Protein AF-A0A7K5EMU0-F1 (afdb_monomer)

Mean predicted aligned error: 17.76 Å

Nearest PDB structures (foldseek):
  6cku-assembly1_A  TM=7.614E-01  e=3.179E-03  Danio rerio
  2jye-assembly1_A  TM=4.769E-01  e=9.065E-03  Homo sapiens
  2jyu-assembly1_A  TM=3.992E-01  e=7.612E-03  Homo sapiens

pLDDT: mean 71.8, std 10.95, range [43.34, 87.88]

Organism: Polioptila caerulea (NCBI:txid66707)

InterPro domains:
  IPR000118 Granulin [PF00396] (2-28)
  IPR000118 Granulin [PF00396] (68-108)
  IPR000118 Granulin [PS00799] (7-20)
  IPR000118 Granulin [PS00799] (88-101)
  IPR000118 Granulin [SM00277] (1-27)
  IPR000118 Granulin [SM00277] (57-108)
  IPR037277 Granulin superfamily [G3DSA:2.10.25.160] (1-30)
  IPR037277 Granulin superfamily [G3DSA:2.10.25.160] (54-114)
  IPR039036 Granulin family [PTHR12274] (2-102)

Radius of gyration: 21.9 Å; Cα contacts (8 Å, |Δi|>4): 194; chains: 1; bounding box: 39×66×23 Å

Foldseek 3Di:
DPAWDADPVNFWTHHPQWDDDVVVQFTDHPPGDTDHTDTDDDDDPPPPDDDVQWDDQDPPDTHGHCWDWDQEPVRDIATHNAPAWDDDNVRPDTHHPQWDQDPVNPDTDRPPPPPD

Solvent-accessible surface area (backbone atoms only — not comparable to full-atom values): 7277 Å² total; per-residue (Å²): 131,92,59,62,46,74,35,96,82,75,49,37,33,24,53,70,81,39,45,76,37,80,92,77,57,22,20,42,30,102,80,80,50,73,40,75,49,42,70,63,76,77,78,80,66,95,84,76,74,91,59,102,50,53,39,72,61,52,100,90,42,68,24,56,61,72,25,31,69,36,81,31,84,87,76,46,80,34,68,29,76,42,81,62,38,46,70,28,78,77,58,81,42,65,15,56,68,72,30,36,60,39,99,79,57,84,48,61,40,66,61,80,69,88,85,119

Structure (mmCIF, N/CA/C/O backbone):
data_AF-A0A7K5EMU0-F1
#
_entry.id   AF-A0A7K5EMU0-F1
#
loop_
_atom_site.group_PDB
_atom_site.id
_atom_site.type_symbol
_atom_site.label_atom_id
_atom_site.label_alt_id
_atom_site.label_comp_id
_atom_site.label_asym_id
_atom_site.label_entity_id
_atom_site.label_seq_id
_atom_site.pdbx_PDB_ins_code
_atom_site.Cartn_x
_atom_site.Cartn_y
_atom_site.Cartn_z
_atom_site.occupancy
_atom_site.B_iso_or_equiv
_atom_site.auth_seq_id
_atom_site.auth_comp_id
_atom_site.auth_asym_id
_atom_site.auth_atom_id
_atom_site.pdbx_PDB_model_num
ATOM 1 N N . ALA A 1 1 ? 0.849 11.188 12.182 1.00 43.34 1 ALA A N 1
ATOM 2 C CA . ALA A 1 1 ? -0.274 12.024 12.659 1.00 43.34 1 ALA A CA 1
ATOM 3 C C . ALA A 1 1 ? -1.502 11.681 11.827 1.00 43.34 1 ALA A C 1
ATOM 5 O O . ALA A 1 1 ? -1.364 11.640 10.607 1.00 43.34 1 ALA A O 1
ATOM 6 N N . PRO A 1 2 ? -2.645 11.332 12.432 1.00 53.53 2 PRO A N 1
ATOM 7 C CA . PRO A 1 2 ? -3.750 10.776 11.674 1.00 53.53 2 PRO A CA 1
ATOM 8 C C . PRO A 1 2 ? -4.541 11.907 10.999 1.00 53.53 2 PRO A C 1
ATOM 10 O O . PRO A 1 2 ? -5.018 12.820 11.661 1.00 53.53 2 PRO A O 1
ATOM 13 N N . GLN A 1 3 ? -4.680 11.786 9.675 1.00 62.09 3 GLN A N 1
ATOM 14 C CA . GLN A 1 3 ? -5.647 12.477 8.803 1.00 62.09 3 GLN A CA 1
ATOM 15 C C . GLN A 1 3 ? -5.264 13.904 8.356 1.00 62.09 3 GLN A C 1
ATOM 17 O O . GLN A 1 3 ? -5.929 14.886 8.674 1.00 62.09 3 GLN A O 1
ATOM 22 N N . ALA A 1 4 ? -4.192 14.016 7.565 1.00 70.94 4 ALA A N 1
ATOM 23 C CA . ALA A 1 4 ? -3.916 15.205 6.753 1.00 70.94 4 ALA A CA 1
ATOM 24 C C . ALA A 1 4 ? -4.297 14.939 5.286 1.00 70.94 4 ALA A C 1
ATOM 26 O O . ALA A 1 4 ? -3.967 13.885 4.741 1.00 70.94 4 ALA A O 1
ATOM 27 N N . VAL A 1 5 ? -4.986 15.885 4.649 1.00 84.44 5 VAL A N 1
ATOM 28 C CA . VAL A 1 5 ? -5.350 15.848 3.228 1.00 84.44 5 VAL A CA 1
ATOM 29 C C . VAL A 1 5 ? -4.250 16.509 2.396 1.00 84.44 5 VAL A C 1
ATOM 31 O O . VAL A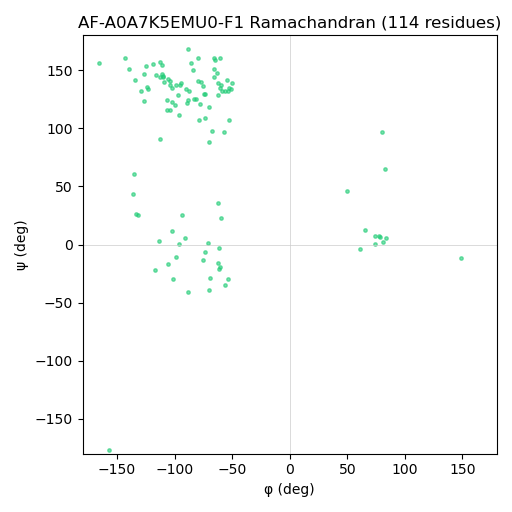 1 5 ? -3.743 17.574 2.752 1.00 84.44 5 VAL A O 1
ATOM 34 N N . CYS A 1 6 ? -3.843 15.864 1.302 1.00 84.75 6 CYS A N 1
ATOM 35 C CA . CYS A 1 6 ? -2.859 16.435 0.381 1.00 84.75 6 CYS A CA 1
ATOM 36 C C . CYS A 1 6 ? -3.499 17.530 -0.474 1.00 84.75 6 CYS A C 1
ATOM 38 O O . CYS A 1 6 ? -4.593 17.340 -1.005 1.00 84.75 6 CYS A O 1
ATOM 40 N N . CYS A 1 7 ? -2.788 18.642 -0.639 1.00 84.56 7 CYS A N 1
ATOM 41 C CA . CYS A 1 7 ? -3.187 19.706 -1.548 1.00 84.56 7 CYS A CA 1
ATOM 42 C C . C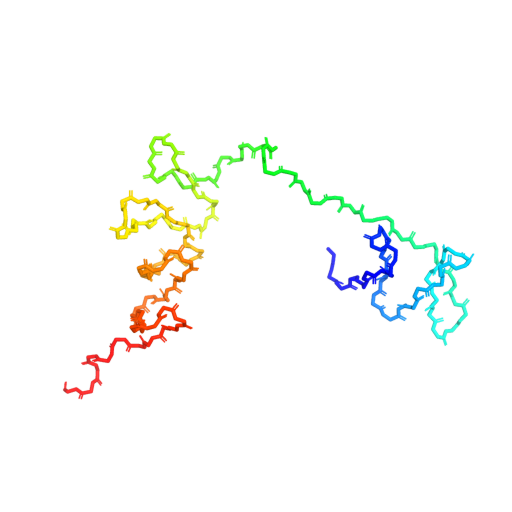YS A 1 7 ? -2.832 19.357 -3.014 1.00 84.56 7 CYS A C 1
ATOM 44 O O . CYS A 1 7 ? -1.975 18.495 -3.247 1.00 84.56 7 CYS A O 1
ATOM 46 N N . PRO A 1 8 ? -3.467 20.005 -4.015 1.00 83.75 8 PRO A N 1
ATOM 47 C CA . PRO A 1 8 ? -3.274 19.706 -5.445 1.00 83.75 8 PRO A CA 1
ATOM 48 C C . PRO A 1 8 ? -1.842 19.909 -5.955 1.00 83.75 8 PRO A C 1
ATOM 50 O O . PRO A 1 8 ? -1.451 19.342 -6.972 1.00 83.75 8 PRO A O 1
ATOM 53 N N . ASP A 1 9 ? -1.043 20.703 -5.244 1.00 76.94 9 ASP A N 1
ATOM 54 C CA . ASP A 1 9 ? 0.371 20.933 -5.535 1.00 76.94 9 ASP A CA 1
ATOM 55 C C . ASP A 1 9 ? 1.269 19.731 -5.181 1.00 76.94 9 ASP A C 1
ATOM 57 O O . ASP A 1 9 ? 2.456 19.741 -5.493 1.00 76.94 9 ASP A O 1
ATOM 61 N N . HIS A 1 10 ? 0.723 18.690 -4.540 1.00 75.00 10 HIS A N 1
ATOM 62 C CA . HIS A 1 10 ? 1.402 17.461 -4.105 1.00 75.00 10 HIS A CA 1
ATOM 63 C C . HIS A 1 10 ? 2.551 17.635 -3.100 1.00 75.00 10 HIS A C 1
ATOM 65 O O . HIS A 1 10 ? 3.070 16.624 -2.608 1.00 75.00 10 HIS A O 1
ATOM 71 N N . VAL A 1 11 ? 2.910 18.866 -2.741 1.00 81.19 11 VAL A N 1
ATOM 72 C CA . VAL A 1 11 ? 4.003 19.210 -1.828 1.00 81.19 11 VAL A CA 1
ATOM 73 C C . VAL A 1 11 ? 3.469 19.558 -0.439 1.00 81.19 11 VAL A C 1
ATOM 75 O O . VAL A 1 11 ? 4.151 19.291 0.549 1.00 81.19 11 VAL A O 1
ATOM 78 N N . HIS A 1 12 ? 2.253 20.088 -0.332 1.00 84.69 12 HIS A N 1
ATOM 79 C CA . HIS A 1 12 ? 1.676 20.577 0.916 1.00 84.69 12 HIS A CA 1
ATOM 80 C C . HIS A 1 12 ? 0.492 19.730 1.398 1.00 84.69 12 HIS A C 1
ATOM 82 O O . HIS A 1 12 ? -0.150 18.992 0.642 1.00 84.69 12 HIS A O 1
ATOM 88 N N . CYS A 1 13 ? 0.226 19.795 2.700 1.00 86.19 13 CYS A N 1
ATOM 89 C CA . CYS A 1 13 ? -0.852 19.077 3.367 1.00 86.19 13 CYS A CA 1
ATOM 90 C C . CYS A 1 13 ? -1.612 19.999 4.325 1.00 86.19 13 CYS A C 1
ATOM 92 O O . CYS A 1 13 ? -1.009 20.805 5.043 1.00 86.19 13 CYS A O 1
ATOM 94 N N . CYS A 1 14 ? -2.931 19.818 4.373 1.00 87.00 14 CYS A N 1
ATOM 95 C CA . CYS A 1 14 ? -3.816 20.458 5.335 1.00 87.00 14 CYS A CA 1
ATOM 96 C C . CYS A 1 14 ? -4.366 19.430 6.333 1.00 87.00 14 CYS A C 1
ATOM 98 O O . CYS A 1 14 ? -4.597 18.278 5.969 1.00 87.00 14 CYS A O 1
ATOM 100 N N . PRO A 1 15 ? -4.574 19.806 7.602 1.00 84.00 15 PRO A N 1
ATOM 101 C CA . PRO A 1 15 ? -5.217 18.925 8.571 1.00 84.00 15 PRO A CA 1
ATOM 102 C C . PRO A 1 15 ? -6.682 18.647 8.196 1.00 84.00 15 PRO A C 1
ATOM 104 O O . PRO A 1 15 ? -7.293 19.395 7.430 1.00 84.00 15 PRO A O 1
ATOM 107 N N . GLN A 1 16 ? -7.258 17.572 8.739 1.00 81.00 16 GLN A N 1
ATOM 108 C CA . GLN A 1 16 ? -8.666 17.225 8.533 1.00 81.00 16 GLN A CA 1
ATOM 109 C C . GLN A 1 16 ? -9.590 18.421 8.818 1.00 81.00 16 GLN A C 1
ATOM 111 O O . GLN A 1 16 ? -9.464 19.099 9.837 1.00 81.00 16 GLN A O 1
ATOM 116 N N . GLY A 1 17 ? -10.547 18.660 7.919 1.00 79.31 17 GLY A N 1
ATOM 117 C CA . GLY A 1 17 ? -11.519 19.747 8.054 1.00 79.31 17 GLY A CA 1
ATOM 118 C C . GLY A 1 17 ? -11.019 21.106 7.560 1.00 79.31 17 GLY A C 1
ATOM 119 O O . GLY A 1 17 ? -11.734 22.095 7.719 1.00 79.31 17 GLY A O 1
ATOM 120 N N . TYR A 1 18 ? -9.829 21.157 6.954 1.00 83.12 18 TYR A N 1
ATOM 121 C CA . TYR A 1 18 ? -9.313 22.335 6.267 1.00 83.12 18 TYR A CA 1
ATOM 122 C C . TYR A 1 18 ? -9.260 22.116 4.749 1.00 83.12 18 TYR A C 1
ATOM 124 O O . TYR A 1 18 ? -8.937 21.029 4.272 1.00 83.12 18 TYR A O 1
ATOM 132 N N . THR A 1 19 ? -9.540 23.177 3.997 1.00 86.44 19 TH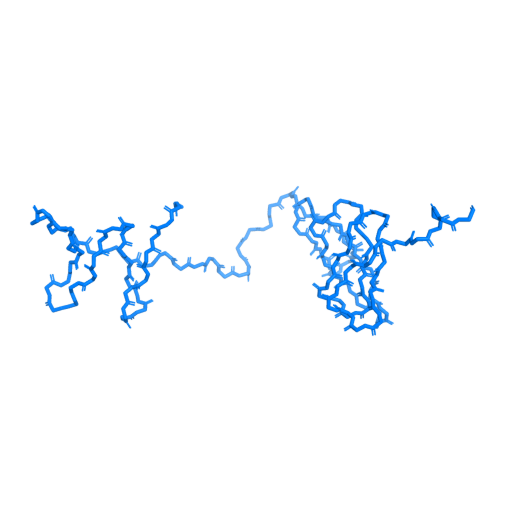R A N 1
ATOM 133 C CA . THR A 1 19 ? -9.494 23.235 2.530 1.00 86.44 19 THR A CA 1
ATOM 134 C C . THR A 1 19 ? -8.238 23.974 2.082 1.00 86.44 19 THR A C 1
ATOM 136 O O . THR A 1 19 ? -7.887 24.995 2.669 1.00 86.44 19 THR A O 1
ATOM 139 N N . CYS A 1 20 ? -7.551 23.473 1.058 1.00 86.94 20 CYS A N 1
ATOM 140 C CA . CYS A 1 20 ? -6.343 24.114 0.539 1.00 86.94 20 CYS A CA 1
ATOM 141 C C . CYS A 1 20 ? -6.685 25.390 -0.249 1.00 86.94 20 CYS A C 1
ATOM 143 O O . CYS A 1 20 ? -7.504 25.347 -1.163 1.00 86.94 20 CYS A O 1
ATOM 145 N N . ASP A 1 21 ? -6.016 26.495 0.076 1.00 86.56 21 ASP A N 1
ATOM 146 C CA . ASP A 1 21 ? -6.034 27.772 -0.641 1.00 86.56 21 ASP A CA 1
ATOM 147 C C . ASP A 1 21 ? -4.642 27.991 -1.256 1.00 86.56 21 ASP A C 1
ATOM 149 O O . ASP A 1 21 ? -3.736 28.488 -0.580 1.00 86.56 21 ASP A O 1
ATOM 153 N N . PRO A 1 22 ? -4.426 27.536 -2.505 1.00 78.00 22 PRO A N 1
ATOM 154 C CA . PRO A 1 22 ? -3.109 27.576 -3.126 1.00 78.00 22 PRO A CA 1
ATOM 155 C C . PRO A 1 22 ? -2.633 28.988 -3.462 1.00 78.00 22 PRO A C 1
ATOM 157 O O . PRO A 1 22 ? -1.432 29.243 -3.430 1.00 78.00 22 PRO A O 1
ATOM 160 N N . GLU A 1 23 ? -3.556 29.911 -3.732 1.00 80.62 23 GLU A N 1
ATOM 161 C CA . GLU A 1 23 ? -3.236 31.303 -4.067 1.00 80.62 23 GLU A CA 1
ATOM 162 C C . GLU A 1 23 ? -2.702 32.085 -2.859 1.00 80.62 23 GLU A C 1
ATOM 164 O O . GLU A 1 23 ? -1.752 32.853 -2.986 1.00 80.62 23 GLU A O 1
ATOM 169 N N . GLY A 1 24 ? -3.259 31.865 -1.666 1.00 75.88 24 GLY A N 1
ATOM 170 C CA . GLY A 1 24 ? -2.822 32.498 -0.419 1.00 75.88 24 GLY A CA 1
ATOM 171 C C . GLY A 1 24 ? -1.981 31.589 0.477 1.00 75.88 24 GLY A C 1
ATOM 172 O O . GLY A 1 24 ? -1.780 31.901 1.653 1.00 75.88 24 GLY A O 1
ATOM 173 N N . GLY A 1 25 ? -1.536 30.449 -0.045 1.00 79.62 25 GLY A N 1
ATOM 174 C CA . GLY A 1 25 ? -0.661 29.486 0.613 1.00 79.62 25 GLY A CA 1
AT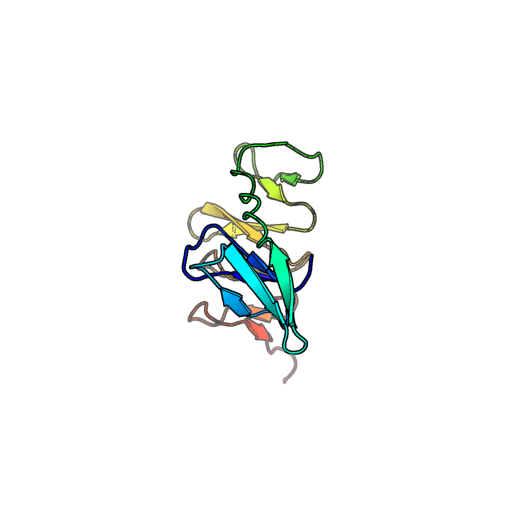OM 175 C C . GLY A 1 25 ? -1.076 29.064 2.021 1.00 79.62 25 GLY A C 1
ATOM 176 O O . GLY A 1 25 ? -0.272 29.072 2.957 1.00 79.62 25 GLY A O 1
ATOM 177 N N . SER A 1 26 ? -2.358 28.754 2.192 1.00 86.50 26 SER A N 1
ATOM 178 C CA . SER A 1 26 ? -2.956 28.503 3.501 1.00 86.50 26 SER A CA 1
ATOM 179 C C . SER A 1 26 ? -3.998 27.384 3.451 1.00 86.50 26 SER A C 1
ATOM 181 O O . SER A 1 26 ? -4.558 27.054 2.416 1.00 86.50 26 SER A O 1
ATOM 183 N N . CYS A 1 27 ? -4.296 26.818 4.609 1.00 87.62 27 CYS A N 1
ATOM 184 C CA . CYS A 1 27 ? -5.412 25.932 4.873 1.00 87.62 27 CYS A CA 1
ATOM 185 C C . CYS A 1 27 ? -6.563 26.750 5.479 1.00 87.62 27 CYS A C 1
ATOM 187 O O . CYS A 1 27 ? -6.361 27.460 6.470 1.00 87.62 27 CYS A O 1
ATOM 189 N N . LEU A 1 28 ? -7.765 26.627 4.918 1.00 87.88 28 LEU A N 1
ATOM 190 C CA . LEU A 1 28 ? -8.983 27.326 5.332 1.00 87.88 28 LEU A CA 1
ATOM 191 C C . LEU A 1 28 ? -9.939 26.379 6.054 1.00 87.88 28 LEU A C 1
ATOM 193 O O . LEU A 1 28 ? -10.351 25.373 5.484 1.00 87.88 28 LEU A O 1
ATOM 197 N N . GLN A 1 29 ? -10.348 26.718 7.274 1.00 86.56 29 GLN A N 1
ATOM 198 C CA . GLN A 1 29 ? -11.448 26.037 7.965 1.00 86.56 29 GLN A CA 1
ATOM 199 C C . GLN A 1 29 ? -12.660 26.968 8.077 1.00 86.56 29 GLN A C 1
ATOM 201 O O . GLN A 1 29 ? -12.484 28.180 8.217 1.00 86.56 29 GLN A O 1
ATOM 206 N N . GLY A 1 30 ? -13.875 26.398 8.030 1.00 69.56 30 GLY A N 1
ATOM 207 C CA . GLY A 1 30 ? -15.192 27.064 7.929 1.00 69.56 30 GLY A CA 1
ATOM 208 C C . GLY A 1 30 ? -15.598 28.056 9.035 1.00 69.56 30 GLY A C 1
ATOM 209 O O . GLY A 1 30 ? -16.780 28.312 9.212 1.00 69.56 30 GLY A O 1
ATOM 210 N N . GLY A 1 31 ? -14.637 28.626 9.762 1.00 68.31 31 GLY A N 1
ATOM 211 C CA . GLY A 1 31 ? -14.796 29.719 10.723 1.00 68.31 31 GLY A CA 1
ATOM 212 C C . GLY A 1 31 ? -13.748 30.830 10.559 1.00 68.31 31 GLY A C 1
ATOM 213 O O . GLY A 1 31 ? -13.391 31.473 11.538 1.00 68.31 31 GLY A O 1
ATOM 214 N N . GLY A 1 32 ? -13.181 31.017 9.358 1.00 68.06 32 GLY A N 1
ATOM 215 C CA . GLY A 1 32 ? -12.220 32.097 9.066 1.00 68.06 32 GLY A CA 1
ATOM 216 C C . GLY A 1 32 ? -10.792 31.856 9.572 1.00 68.06 32 GLY A C 1
ATOM 217 O O . GLY A 1 32 ? -9.937 32.732 9.475 1.00 68.06 32 GLY A O 1
ATOM 218 N N . THR A 1 33 ? -10.502 30.661 10.092 1.00 72.62 33 THR A N 1
ATOM 219 C CA . THR A 1 33 ? -9.154 30.304 10.544 1.00 72.62 33 THR A CA 1
ATOM 220 C C . THR A 1 33 ? -8.288 29.948 9.336 1.00 72.62 33 THR A C 1
ATOM 222 O O . THR A 1 33 ? -8.451 28.882 8.739 1.00 72.62 33 THR A O 1
ATOM 225 N N . ARG A 1 34 ? -7.362 30.849 8.989 1.00 78.44 34 ARG A N 1
ATOM 226 C CA . ARG A 1 34 ? -6.263 30.602 8.046 1.00 78.44 34 ARG A CA 1
ATOM 227 C C . ARG A 1 34 ? -5.063 30.069 8.813 1.00 78.44 34 ARG A C 1
ATOM 229 O O . ARG A 1 34 ? -4.552 30.735 9.711 1.00 78.44 34 ARG A O 1
ATOM 236 N N . ARG A 1 35 ? -4.593 28.878 8.453 1.00 79.62 35 ARG A N 1
ATOM 237 C CA . ARG A 1 35 ? -3.298 28.360 8.914 1.00 79.62 35 ARG A CA 1
ATOM 238 C C . ARG A 1 35 ? -2.364 28.185 7.730 1.00 79.62 35 ARG A C 1
ATOM 240 O O . ARG A 1 35 ? -2.845 27.816 6.667 1.00 79.62 35 ARG A O 1
ATOM 247 N N . PRO A 1 36 ? -1.054 28.407 7.885 1.00 80.56 36 PRO A N 1
ATOM 248 C CA . PRO A 1 36 ? -0.116 28.045 6.837 1.00 80.56 36 PRO A CA 1
ATOM 249 C C . PRO A 1 36 ? -0.205 26.538 6.589 1.00 80.56 36 PRO A C 1
ATOM 251 O O . PRO A 1 36 ? -0.254 25.739 7.530 1.00 80.56 36 PRO A O 1
ATOM 254 N N . TRP A 1 37 ? -0.248 26.154 5.320 1.00 81.25 37 TRP A N 1
ATOM 255 C CA . TRP A 1 37 ? -0.122 24.757 4.931 1.00 81.25 37 TRP A CA 1
ATOM 256 C C . TRP A 1 37 ? 1.247 24.197 5.326 1.00 81.25 37 TRP A C 1
ATOM 258 O O . TRP A 1 37 ? 2.256 24.905 5.366 1.00 81.25 37 TRP A O 1
ATOM 268 N N . VAL A 1 38 ? 1.288 22.912 5.660 1.00 77.19 38 VAL A N 1
ATOM 269 C CA . VAL A 1 38 ? 2.522 22.262 6.111 1.00 77.19 38 VAL A CA 1
ATOM 270 C C . VAL A 1 38 ? 3.131 21.517 4.931 1.00 77.19 38 VAL A C 1
ATOM 272 O O . VAL A 1 38 ? 2.417 20.868 4.167 1.00 77.19 38 VAL A O 1
ATOM 275 N N . ARG A 1 39 ? 4.454 21.606 4.763 1.00 68.81 39 ARG A N 1
ATOM 276 C CA . ARG A 1 39 ? 5.171 20.821 3.747 1.00 68.81 39 ARG A CA 1
ATOM 277 C C . ARG A 1 39 ? 5.089 19.334 4.084 1.00 68.81 39 ARG A C 1
ATOM 279 O O . ARG A 1 39 ? 5.164 18.956 5.254 1.00 68.81 39 ARG A O 1
ATOM 286 N N . LYS A 1 40 ? 4.996 18.484 3.064 1.00 62.22 40 LYS A N 1
ATOM 287 C CA . LYS A 1 40 ? 5.180 17.042 3.224 1.00 62.22 40 LYS A CA 1
ATOM 288 C C . LYS A 1 40 ? 6.536 16.773 3.853 1.00 62.22 40 LYS A C 1
ATOM 290 O O . LYS A 1 40 ? 7.563 17.258 3.383 1.00 62.22 40 LYS A O 1
ATOM 295 N N . ILE A 1 41 ? 6.522 15.929 4.873 1.00 61.16 41 ILE A N 1
ATOM 296 C CA . ILE A 1 41 ? 7.727 15.236 5.302 1.00 61.16 41 ILE A CA 1
ATOM 297 C C . ILE A 1 41 ? 7.919 14.096 4.292 1.00 61.16 41 ILE A C 1
ATOM 299 O O . ILE A 1 41 ? 6.993 13.295 4.123 1.00 61.16 41 ILE A O 1
ATOM 303 N N . PRO A 1 42 ? 9.049 14.036 3.568 1.00 57.06 42 PRO A N 1
ATOM 304 C CA . PRO A 1 42 ? 9.310 12.930 2.662 1.00 57.06 42 PRO A CA 1
ATOM 305 C C . PRO A 1 42 ? 9.311 11.624 3.457 1.00 57.06 42 PRO A C 1
ATOM 307 O O . PRO A 1 42 ? 9.872 11.550 4.551 1.00 57.06 42 PRO A O 1
ATOM 310 N N . ALA A 1 43 ? 8.681 10.587 2.906 1.00 51.41 43 ALA A N 1
ATOM 311 C CA . ALA A 1 43 ? 8.881 9.243 3.424 1.00 51.41 43 ALA A CA 1
ATOM 312 C C . ALA A 1 43 ? 10.378 8.916 3.318 1.00 51.41 43 ALA A C 1
ATOM 314 O O . ALA A 1 43 ? 10.984 9.173 2.274 1.00 51.41 43 ALA A O 1
ATOM 315 N N . LEU A 1 44 ? 10.977 8.400 4.397 1.00 56.88 44 LEU A N 1
ATOM 316 C CA . LEU A 1 44 ? 12.387 8.015 4.385 1.00 56.88 44 LEU A CA 1
ATOM 317 C C . LEU A 1 44 ? 12.645 7.052 3.208 1.00 56.88 44 LEU A C 1
ATOM 319 O O . LEU A 1 44 ? 11.893 6.085 3.044 1.00 56.88 44 LEU A O 1
ATOM 323 N N . PRO A 1 45 ? 13.695 7.273 2.398 1.00 48.28 45 PRO A N 1
ATOM 324 C CA . PRO A 1 45 ? 14.117 6.284 1.420 1.00 48.28 45 PRO A CA 1
ATOM 325 C C . PRO A 1 45 ? 14.548 4.997 2.136 1.00 48.28 45 PRO A C 1
ATOM 327 O O . PRO A 1 45 ? 15.218 5.034 3.172 1.00 48.28 45 PRO A O 1
ATOM 330 N N . ARG A 1 46 ? 14.167 3.846 1.562 1.00 52.16 46 ARG A N 1
ATOM 331 C CA . ARG A 1 46 ? 14.682 2.522 1.940 1.00 52.16 46 ARG A CA 1
ATOM 332 C C . ARG A 1 46 ? 16.214 2.565 1.889 1.00 52.16 46 ARG A C 1
ATOM 334 O O . ARG A 1 46 ? 16.782 2.635 0.806 1.00 52.16 46 ARG A O 1
ATOM 341 N N . GLY A 1 47 ? 16.859 2.567 3.051 1.00 59.00 47 GLY A N 1
ATOM 342 C CA . GLY A 1 47 ? 18.320 2.633 3.177 1.00 59.00 47 GLY A CA 1
ATOM 343 C C . GLY A 1 47 ? 18.822 3.349 4.434 1.00 59.00 47 GLY A C 1
ATOM 344 O O . GLY A 1 47 ? 20.001 3.255 4.754 1.00 59.00 47 GLY A O 1
ATOM 345 N N . GLY A 1 48 ? 17.952 4.039 5.174 1.00 50.09 48 GLY A N 1
ATOM 346 C CA . GLY A 1 48 ? 18.295 4.620 6.471 1.00 50.09 48 GLY A CA 1
ATOM 347 C C . GLY A 1 48 ? 17.885 3.718 7.632 1.00 50.09 48 GLY A C 1
ATOM 348 O O . GLY A 1 48 ? 16.699 3.610 7.910 1.00 50.09 48 GLY A O 1
ATOM 349 N N . GLN A 1 49 ? 18.889 3.170 8.323 1.00 48.28 49 GLN A N 1
ATOM 350 C CA . GLN A 1 49 ? 18.839 2.514 9.639 1.00 48.28 49 GLN A CA 1
ATOM 351 C C . GLN A 1 49 ? 18.349 1.058 9.659 1.00 48.28 49 GLN A C 1
ATOM 353 O O . GLN A 1 49 ? 17.166 0.752 9.770 1.00 48.28 49 GLN A O 1
ATOM 358 N N . VAL A 1 50 ? 19.332 0.151 9.657 1.00 51.94 50 VAL A N 1
ATOM 359 C CA . VAL A 1 50 ? 19.226 -1.174 10.277 1.00 51.94 50 VAL A CA 1
ATOM 360 C C . VAL A 1 50 ? 18.887 -0.954 11.752 1.00 51.94 50 VAL A C 1
ATOM 362 O O . VAL A 1 50 ? 19.755 -0.643 12.563 1.00 51.94 50 VAL A O 1
ATOM 365 N N . THR A 1 51 ? 17.608 -1.042 12.093 1.00 45.34 51 THR A N 1
ATOM 366 C CA . THR A 1 51 ? 17.161 -1.223 13.472 1.00 45.34 51 THR A CA 1
ATOM 367 C C . THR A 1 51 ? 17.144 -2.720 13.746 1.00 45.34 51 THR A C 1
ATOM 369 O O . THR A 1 51 ? 16.623 -3.464 12.920 1.00 45.34 51 THR A O 1
ATOM 372 N N . SER A 1 52 ? 17.718 -3.145 14.874 1.00 50.81 52 SER A N 1
ATOM 373 C CA . SER A 1 52 ? 17.912 -4.530 15.346 1.00 50.81 52 SER A CA 1
ATOM 374 C C . SER A 1 52 ? 16.632 -5.351 15.592 1.00 50.81 52 SER A C 1
ATOM 376 O O . SER A 1 52 ? 16.574 -6.151 16.518 1.00 50.81 52 SER A O 1
ATOM 378 N N . GLY A 1 53 ? 15.609 -5.145 14.778 1.00 54.56 53 GLY A N 1
ATOM 379 C CA . GLY A 1 53 ? 14.351 -5.863 14.766 1.00 54.56 53 GLY A CA 1
ATOM 380 C C . GLY A 1 53 ? 13.999 -6.195 13.324 1.00 54.56 53 GLY A C 1
ATOM 381 O O . GLY A 1 53 ? 13.068 -5.648 12.747 1.00 54.56 53 GLY A O 1
ATOM 382 N N . ASN A 1 54 ? 14.847 -6.961 12.656 1.00 66.12 54 ASN A N 1
ATOM 383 C CA . ASN A 1 54 ? 14.566 -7.477 11.331 1.00 66.12 54 ASN A CA 1
ATOM 384 C C . ASN A 1 54 ? 14.747 -8.992 11.352 1.00 66.12 54 ASN A C 1
ATOM 386 O O . ASN A 1 54 ? 15.799 -9.511 11.722 1.00 66.12 54 ASN A O 1
ATOM 390 N N . VAL A 1 55 ? 13.695 -9.711 10.970 1.00 75.38 55 VAL A N 1
ATOM 391 C CA . VAL A 1 55 ? 13.702 -11.169 10.897 1.00 75.38 55 VAL A CA 1
ATOM 392 C C . VAL A 1 55 ? 14.536 -11.556 9.683 1.00 75.38 55 VAL A C 1
ATOM 394 O O . VAL A 1 55 ? 14.151 -11.305 8.539 1.00 75.38 55 VAL A O 1
ATOM 397 N N . LYS A 1 56 ? 15.723 -12.116 9.926 1.00 79.81 56 LYS A N 1
ATOM 398 C CA . LYS A 1 56 ? 16.612 -12.586 8.861 1.00 79.81 56 LYS A CA 1
ATOM 399 C C . LYS A 1 56 ? 15.989 -13.823 8.208 1.00 79.81 56 LYS A C 1
ATOM 401 O O . LYS A 1 56 ? 15.778 -14.830 8.877 1.00 79.81 56 LYS A O 1
ATOM 406 N N . CYS A 1 57 ? 15.689 -13.725 6.915 1.00 76.19 57 CYS A N 1
ATOM 407 C CA . CYS A 1 57 ? 15.142 -14.827 6.125 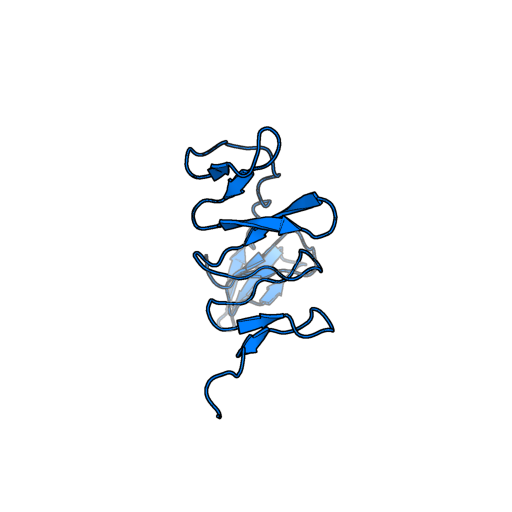1.00 76.19 57 CYS A CA 1
ATOM 408 C C . CYS A 1 57 ? 16.257 -15.679 5.526 1.00 76.19 57 CYS A C 1
ATOM 410 O O . CYS A 1 57 ? 16.157 -16.899 5.512 1.00 76.19 57 CYS A O 1
ATOM 412 N N . ASP A 1 58 ? 17.310 -15.013 5.046 1.00 78.38 58 ASP A N 1
ATOM 413 C CA . ASP A 1 58 ? 18.501 -15.618 4.455 1.00 78.38 58 ASP A CA 1
ATOM 414 C C . ASP A 1 58 ? 19.696 -14.647 4.535 1.00 78.38 58 ASP A C 1
ATOM 416 O O . ASP A 1 58 ? 19.584 -13.553 5.093 1.00 78.38 58 ASP A O 1
ATOM 420 N N . GLU A 1 59 ? 20.851 -15.027 3.980 1.00 76.12 59 GLU A N 1
ATOM 421 C CA . GLU A 1 59 ? 22.068 -14.190 3.930 1.00 76.12 59 GLU A CA 1
ATOM 422 C C . GLU A 1 59 ? 21.840 -12.826 3.252 1.00 76.12 59 GLU A C 1
ATOM 424 O O . GLU A 1 59 ? 22.403 -11.824 3.686 1.00 76.12 59 GLU A O 1
ATOM 429 N N . GLU A 1 60 ? 20.974 -12.779 2.235 1.00 76.06 60 GLU A N 1
ATOM 430 C CA . GLU A 1 60 ? 20.696 -11.574 1.439 1.00 76.06 60 GLU A CA 1
ATOM 431 C C . GLU A 1 60 ? 19.332 -10.931 1.759 1.00 76.06 60 GLU A C 1
ATOM 433 O O . GLU A 1 60 ? 19.098 -9.769 1.432 1.00 76.06 60 GLU A O 1
ATOM 438 N N . THR A 1 61 ? 18.411 -11.652 2.416 1.00 76.50 61 THR A N 1
ATOM 439 C CA . THR A 1 61 ? 17.027 -11.182 2.616 1.00 76.50 61 THR A CA 1
ATOM 440 C C . THR A 1 61 ? 16.625 -11.121 4.086 1.00 76.50 61 THR A C 1
ATOM 442 O O . THR A 1 61 ? 16.812 -12.068 4.846 1.00 76.50 61 THR A O 1
ATOM 445 N N . SER A 1 62 ? 16.003 -10.010 4.480 1.00 83.88 62 SER A N 1
ATOM 446 C CA . SER A 1 62 ? 15.430 -9.810 5.812 1.00 83.88 62 SER A CA 1
ATOM 447 C C . SER A 1 62 ? 14.090 -9.079 5.733 1.00 83.88 62 SER A C 1
ATOM 449 O O . SER A 1 62 ? 13.846 -8.294 4.814 1.00 83.88 62 SER A O 1
ATOM 451 N N . CYS A 1 63 ? 13.225 -9.351 6.704 1.00 81.06 63 CYS A N 1
ATOM 452 C CA . CYS A 1 63 ? 11.910 -8.746 6.861 1.00 81.06 63 CYS A CA 1
ATOM 453 C C . CYS A 1 63 ? 11.867 -7.824 8.085 1.00 81.06 63 CYS A C 1
ATOM 455 O O . CYS A 1 63 ? 12.652 -8.018 9.009 1.00 81.06 63 CYS A O 1
ATOM 457 N N . PRO A 1 64 ? 10.985 -6.811 8.116 1.00 79.44 64 PRO A N 1
ATOM 458 C CA . PRO A 1 64 ? 10.837 -5.944 9.286 1.00 79.44 64 PRO A CA 1
ATOM 459 C C . PRO A 1 64 ? 10.309 -6.718 10.504 1.00 79.44 64 PRO A C 1
ATOM 461 O O . PRO A 1 64 ? 9.689 -7.771 10.349 1.00 79.44 64 PRO A O 1
ATOM 464 N N . ASP A 1 65 ? 10.540 -6.191 11.708 1.00 75.56 65 ASP A N 1
ATOM 465 C CA . ASP A 1 65 ? 10.069 -6.795 12.959 1.00 75.56 65 ASP A CA 1
ATOM 466 C C . ASP A 1 65 ? 8.558 -7.044 12.931 1.00 75.56 65 ASP A C 1
ATOM 468 O O . ASP A 1 65 ? 7.791 -6.249 12.378 1.00 75.56 65 ASP A O 1
ATOM 472 N N . GLY A 1 66 ? 8.131 -8.171 13.500 1.00 70.62 66 GLY A N 1
ATOM 473 C CA . GLY A 1 66 ? 6.737 -8.621 13.444 1.00 70.62 66 GLY A CA 1
ATOM 474 C C . GLY A 1 66 ? 6.303 -9.179 12.084 1.00 70.62 66 GLY A C 1
ATOM 475 O O . GLY A 1 66 ? 5.123 -9.460 11.896 1.00 70.62 66 GLY A O 1
ATOM 476 N N . SER A 1 67 ? 7.226 -9.345 11.128 1.00 77.62 67 SER A N 1
ATOM 477 C CA . SER A 1 67 ? 6.965 -10.054 9.873 1.00 77.62 67 SER A CA 1
ATOM 478 C C . SER A 1 67 ? 7.686 -11.397 9.811 1.00 77.62 67 SER A C 1
ATOM 480 O O . SER A 1 67 ? 8.854 -11.513 10.167 1.00 77.62 67 SER A O 1
ATOM 482 N N . THR A 1 68 ? 7.013 -12.404 9.275 1.00 77.38 68 THR A N 1
ATOM 483 C CA . THR A 1 68 ? 7.534 -13.753 9.083 1.00 77.38 68 THR A CA 1
ATOM 484 C C . THR A 1 68 ? 8.079 -13.917 7.668 1.00 77.38 68 THR A C 1
ATOM 486 O O . THR A 1 68 ? 7.472 -13.480 6.685 1.00 77.38 68 THR A O 1
ATOM 489 N N . CYS A 1 69 ? 9.236 -14.561 7.561 1.00 80.06 69 CYS A N 1
ATOM 490 C CA . CYS A 1 69 ? 9.868 -14.882 6.289 1.00 80.06 69 CYS A CA 1
ATOM 491 C C . CYS A 1 69 ? 9.142 -16.030 5.588 1.00 80.06 69 CYS A C 1
ATOM 493 O O . CYS A 1 69 ? 8.941 -17.095 6.169 1.00 80.06 69 CYS A O 1
ATOM 495 N N . CYS A 1 70 ? 8.806 -15.838 4.316 1.00 78.00 70 CYS A N 1
ATOM 496 C CA . CYS A 1 70 ? 8.133 -16.839 3.500 1.00 78.00 70 CYS A CA 1
ATOM 497 C C . CYS A 1 70 ? 8.897 -17.156 2.225 1.00 78.00 70 CYS A C 1
ATOM 499 O O . CYS A 1 70 ? 9.290 -16.253 1.487 1.00 78.00 70 CYS A O 1
ATOM 501 N N . ARG A 1 71 ? 9.007 -18.449 1.917 1.00 74.56 71 ARG A N 1
ATOM 502 C CA . ARG A 1 71 ? 9.629 -18.925 0.684 1.00 74.56 71 ARG A CA 1
ATOM 503 C C . ARG A 1 71 ? 8.599 -19.021 -0.439 1.00 74.56 71 ARG A C 1
ATOM 505 O O . ARG A 1 71 ? 7.573 -19.684 -0.302 1.00 74.56 71 ARG A O 1
ATOM 512 N N . LEU A 1 72 ? 8.882 -18.353 -1.546 1.00 73.06 72 LEU A N 1
ATOM 513 C CA . LEU A 1 72 ? 8.033 -18.281 -2.728 1.00 73.06 72 LEU A CA 1
ATOM 514 C C . LEU A 1 72 ? 8.297 -19.474 -3.647 1.00 73.06 72 LEU A C 1
ATOM 516 O O . LEU A 1 72 ? 9.387 -20.046 -3.651 1.00 73.06 72 LEU A O 1
ATOM 520 N N . SER A 1 73 ? 7.317 -19.822 -4.484 1.00 64.50 73 SER A N 1
ATOM 521 C CA . SER A 1 73 ? 7.429 -20.932 -5.445 1.00 64.50 73 SER A CA 1
ATOM 522 C C . SER A 1 73 ? 8.569 -20.748 -6.460 1.00 64.50 73 SER A C 1
ATOM 524 O O . SER A 1 73 ? 9.032 -21.724 -7.037 1.00 64.50 73 SER A O 1
ATOM 526 N N . LEU A 1 74 ? 9.047 -19.511 -6.641 1.00 67.38 74 LEU A N 1
ATOM 527 C CA . LEU A 1 74 ? 10.173 -19.156 -7.511 1.00 67.38 74 LEU A CA 1
ATOM 528 C C . LEU A 1 74 ? 11.538 -19.180 -6.788 1.00 67.38 74 LEU A C 1
ATOM 530 O O . LEU A 1 74 ? 12.542 -18.762 -7.353 1.00 67.38 74 LEU A O 1
ATOM 534 N N . GLY A 1 75 ? 11.587 -19.622 -5.527 1.00 68.50 75 GLY A N 1
ATOM 535 C CA . GLY A 1 75 ? 12.813 -19.667 -4.722 1.00 68.50 75 GLY A CA 1
ATOM 536 C C . GLY A 1 75 ? 13.220 -18.333 -4.087 1.00 68.50 75 GLY A C 1
ATOM 537 O O . GLY A 1 75 ? 14.242 -18.278 -3.411 1.00 68.50 75 GLY A O 1
ATOM 538 N N . THR A 1 76 ? 12.425 -17.278 -4.266 1.00 75.94 76 THR A N 1
ATOM 539 C CA . THR A 1 76 ? 12.616 -15.957 -3.649 1.00 75.94 76 THR A CA 1
ATOM 540 C C . THR A 1 76 ? 11.936 -15.855 -2.278 1.00 75.94 76 THR A C 1
ATOM 542 O O . THR A 1 76 ? 11.131 -16.712 -1.907 1.00 75.94 76 THR A O 1
ATOM 545 N N . TRP A 1 77 ? 12.242 -14.802 -1.515 1.00 79.25 77 TRP A N 1
ATOM 546 C CA . TRP A 1 77 ? 11.648 -14.542 -0.198 1.00 79.25 77 TRP A CA 1
ATOM 547 C C . TRP A 1 77 ? 10.627 -13.406 -0.227 1.00 79.25 77 TRP A C 1
ATOM 549 O O . TRP A 1 77 ? 10.818 -12.396 -0.903 1.00 79.25 77 TRP A O 1
ATOM 559 N N . GLY A 1 78 ? 9.555 -13.567 0.546 1.00 77.44 78 GLY A N 1
ATOM 560 C CA . GLY A 1 78 ? 8.550 -12.543 0.821 1.00 77.44 78 GLY A CA 1
ATOM 561 C C . GLY A 1 78 ? 8.375 -12.316 2.323 1.00 77.44 78 GLY A C 1
ATOM 562 O O . GLY A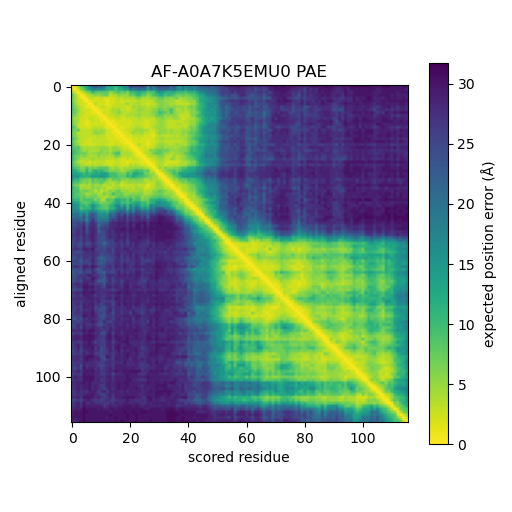 1 78 ? 8.620 -13.216 3.127 1.00 77.44 78 GLY A O 1
ATOM 563 N N . CYS A 1 79 ? 7.934 -11.112 2.691 1.00 79.75 79 CYS A N 1
ATOM 564 C CA . CYS A 1 79 ? 7.672 -10.732 4.078 1.00 79.75 79 CYS A CA 1
ATOM 565 C C . CYS A 1 79 ? 6.180 -10.750 4.372 1.00 79.75 79 CYS A C 1
ATOM 567 O O . CYS A 1 79 ? 5.409 -10.036 3.730 1.00 79.75 79 CYS A O 1
ATOM 569 N N . CYS A 1 80 ? 5.795 -11.539 5.367 1.00 79.19 80 CYS A N 1
ATOM 570 C CA . CYS A 1 80 ? 4.418 -11.685 5.787 1.00 79.19 80 CYS A CA 1
ATOM 571 C C . CYS A 1 80 ? 4.195 -10.971 7.121 1.00 79.19 80 CYS A C 1
ATOM 573 O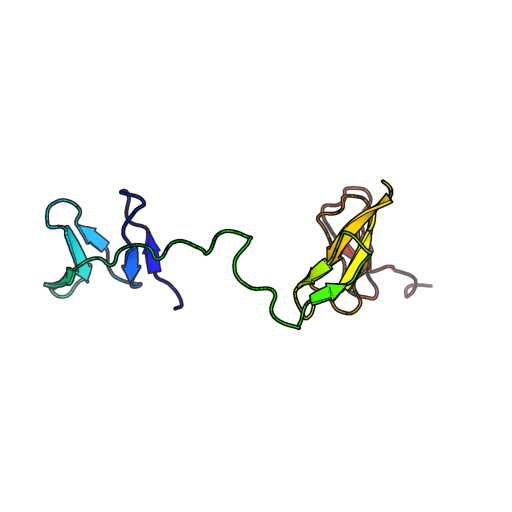 O . CYS A 1 80 ? 4.755 -11.416 8.111 1.00 79.19 80 CYS A O 1
ATOM 575 N N . PRO A 1 81 ? 3.366 -9.920 7.218 1.00 76.50 81 PRO A N 1
ATOM 576 C CA . PRO A 1 81 ? 3.130 -9.227 8.492 1.00 76.50 81 PRO A CA 1
ATOM 577 C C . PRO A 1 81 ? 2.294 -10.050 9.493 1.00 76.50 81 PRO A C 1
ATOM 579 O O . PRO A 1 81 ? 1.943 -9.554 10.557 1.00 76.50 81 PRO A O 1
ATOM 582 N N . LEU A 1 82 ? 1.907 -11.278 9.132 1.00 69.94 82 LEU A N 1
ATOM 583 C CA . LEU A 1 82 ? 1.163 -12.195 9.987 1.00 69.94 82 LEU A CA 1
ATOM 584 C C . LEU A 1 82 ? 2.136 -13.204 10.593 1.00 69.94 82 LEU A C 1
ATOM 586 O O . LEU A 1 82 ? 2.719 -13.997 9.856 1.00 69.94 82 LEU A O 1
ATOM 590 N N . GLU A 1 83 ? 2.223 -13.238 11.924 1.00 61.16 83 GLU A N 1
ATOM 591 C CA . GLU A 1 83 ? 3.155 -14.096 12.675 1.00 61.16 83 GLU A CA 1
ATOM 592 C C . GLU A 1 83 ? 3.056 -15.588 12.296 1.00 61.16 83 GLU A C 1
ATOM 594 O O . GLU A 1 83 ? 4.053 -16.304 12.327 1.00 61.16 83 GLU A O 1
ATOM 599 N N . GLN A 1 84 ? 1.874 -16.053 11.872 1.00 61.31 84 GLN A N 1
ATOM 600 C CA . GLN A 1 84 ? 1.590 -17.457 11.526 1.00 61.31 84 GLN A CA 1
ATOM 601 C C . GLN A 1 84 ? 0.870 -17.601 10.173 1.00 61.31 84 GLN A C 1
ATOM 603 O O . GLN A 1 84 ? 0.099 -18.539 9.955 1.00 61.31 84 GLN A O 1
ATOM 608 N N . GLY A 1 85 ? 1.049 -16.633 9.271 1.00 65.19 85 GLY A N 1
ATOM 609 C CA . GLY A 1 85 ? 0.357 -16.636 7.988 1.00 65.19 85 GLY A CA 1
ATOM 610 C C . GLY A 1 85 ? 0.958 -17.608 6.967 1.00 65.19 85 GLY A C 1
ATOM 611 O O . GLY A 1 85 ? 2.174 -17.706 6.833 1.00 65.19 85 GLY A O 1
ATOM 612 N N . SER A 1 86 ? 0.119 -18.307 6.201 1.00 70.25 86 SER A N 1
ATOM 613 C CA . SER A 1 86 ? 0.559 -19.072 5.030 1.00 70.25 86 SER A CA 1
ATOM 614 C C . SER A 1 86 ? 0.668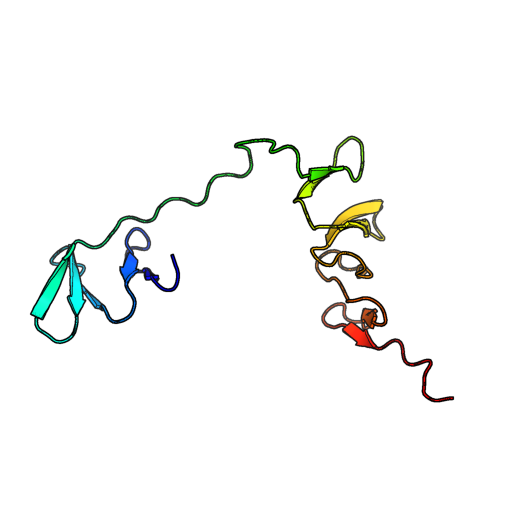 -18.150 3.816 1.00 70.25 86 SER A C 1
ATOM 616 O O . SER A 1 86 ? -0.310 -17.489 3.449 1.00 70.25 86 SER A O 1
ATOM 618 N N . CYS A 1 87 ? 1.833 -18.127 3.177 1.00 72.94 87 CYS A N 1
ATOM 619 C CA . CYS A 1 87 ? 2.072 -17.289 2.010 1.00 72.94 87 CYS A CA 1
ATOM 620 C C . CYS A 1 87 ? 1.505 -17.890 0.726 1.00 72.94 87 CYS A C 1
ATOM 622 O O . CYS A 1 87 ? 1.577 -19.097 0.485 1.00 72.94 87 CYS A O 1
ATOM 624 N N . CYS A 1 88 ? 0.948 -17.017 -0.104 1.00 75.00 88 CYS A N 1
ATOM 625 C CA . CYS A 1 88 ? 0.422 -17.387 -1.401 1.00 75.00 88 CYS A CA 1
ATOM 626 C C . CYS A 1 88 ? 1.531 -17.418 -2.454 1.00 75.00 88 CYS A C 1
ATOM 628 O O . CYS A 1 88 ? 2.517 -16.684 -2.370 1.00 75.00 88 CYS A O 1
ATOM 630 N N . SER A 1 89 ? 1.372 -18.271 -3.466 1.00 69.75 89 SER A N 1
ATOM 631 C CA . SER A 1 89 ? 2.358 -18.453 -4.541 1.00 69.75 89 SER A CA 1
ATOM 632 C C . SER A 1 89 ? 2.605 -17.190 -5.377 1.00 69.75 89 SER A C 1
ATOM 634 O O . SER A 1 89 ? 3.607 -17.121 -6.081 1.00 69.75 89 SER A O 1
ATOM 636 N N . ASP A 1 90 ? 1.722 -16.191 -5.294 1.00 65.19 90 ASP A N 1
ATOM 637 C CA . ASP A 1 90 ? 1.870 -14.875 -5.930 1.00 65.19 90 ASP A CA 1
ATOM 638 C C . ASP A 1 90 ? 2.873 -13.945 -5.222 1.00 65.19 90 ASP A C 1
ATOM 640 O O . ASP A 1 90 ? 3.262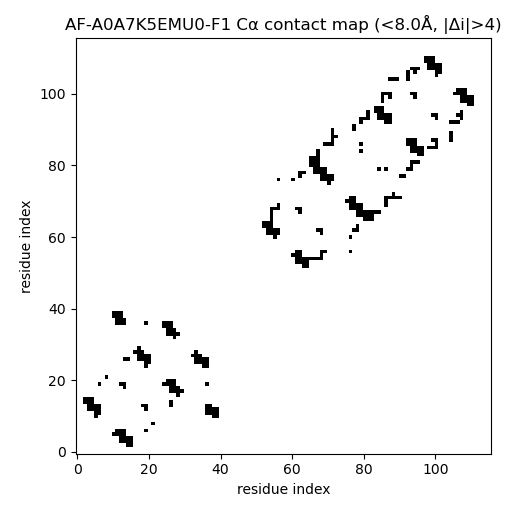 -12.920 -5.782 1.00 65.19 90 ASP A O 1
ATOM 644 N N . GLY A 1 91 ? 3.289 -14.278 -3.997 1.00 64.94 91 GLY A N 1
ATOM 645 C CA . GLY A 1 91 ? 4.297 -13.544 -3.233 1.00 64.94 91 GLY A CA 1
ATOM 646 C C . GLY A 1 91 ? 3.945 -12.129 -2.809 1.00 64.94 91 GLY A C 1
ATOM 647 O O . GLY A 1 91 ? 4.815 -11.390 -2.349 1.00 64.94 91 GLY A O 1
ATOM 648 N N . ARG A 1 92 ? 2.674 -11.754 -2.939 1.00 64.69 92 ARG A N 1
ATOM 649 C CA . ARG A 1 92 ? 2.137 -10.469 -2.488 1.00 64.69 92 ARG A CA 1
ATOM 650 C C . ARG A 1 92 ? 1.086 -10.652 -1.403 1.00 64.69 92 ARG A C 1
ATOM 652 O O . ARG A 1 92 ? 0.856 -9.718 -0.639 1.00 64.69 92 ARG A O 1
ATOM 659 N N . HIS A 1 93 ? 0.478 -11.833 -1.329 1.00 76.94 93 HIS A N 1
ATOM 660 C CA . HIS A 1 93 ? -0.598 -12.129 -0.401 1.00 76.94 93 HIS A CA 1
ATOM 661 C C . HIS A 1 93 ? -0.191 -13.154 0.656 1.00 76.94 93 HIS A C 1
ATOM 663 O O . HIS A 1 93 ? 0.547 -14.115 0.421 1.00 76.94 93 HIS A O 1
ATOM 669 N N . CYS A 1 94 ? -0.734 -12.920 1.842 1.00 79.38 94 CYS A N 1
ATOM 670 C CA . CYS A 1 94 ? -0.556 -13.716 3.037 1.00 79.38 94 CYS A CA 1
ATOM 671 C C . CYS A 1 94 ? -1.920 -14.036 3.618 1.00 79.38 94 CYS A C 1
ATOM 673 O O . CYS A 1 94 ? -2.734 -13.131 3.807 1.00 79.38 94 CYS A O 1
ATOM 675 N N . CYS A 1 95 ? -2.148 -15.301 3.945 1.00 79.94 95 CYS A N 1
ATOM 676 C CA . CYS A 1 95 ? -3.367 -15.727 4.609 1.00 79.94 95 CYS A CA 1
ATOM 677 C C . CYS A 1 95 ? -3.112 -16.009 6.080 1.00 79.94 95 CYS A C 1
ATOM 679 O O . CYS A 1 95 ? -2.071 -16.577 6.391 1.00 79.94 95 CYS A O 1
ATOM 681 N N . PRO A 1 96 ? -4.036 -15.650 6.986 1.00 77.75 96 PRO A N 1
ATOM 682 C CA . PRO A 1 96 ? -3.914 -16.015 8.391 1.00 77.75 96 PRO A CA 1
ATOM 683 C C . PRO A 1 96 ? -3.880 -17.536 8.559 1.00 77.75 96 PRO A C 1
ATOM 685 O O . PRO A 1 96 ? -4.313 -18.289 7.679 1.00 77.75 96 PRO A O 1
ATOM 688 N N . VAL A 1 97 ? -3.382 -17.982 9.712 1.00 73.56 97 VAL A N 1
ATOM 689 C CA . VAL A 1 97 ? -3.397 -19.396 10.099 1.00 73.56 97 VAL A CA 1
ATOM 690 C C . VAL A 1 97 ? -4.809 -19.979 9.931 1.00 73.56 97 VAL A C 1
ATOM 692 O O . VAL A 1 97 ? -5.806 -19.309 10.197 1.00 73.56 97 VAL A O 1
ATOM 695 N N . GLY A 1 98 ? -4.918 -21.207 9.418 1.00 72.31 98 GLY A N 1
ATOM 696 C CA . GLY A 1 98 ? -6.225 -21.827 9.151 1.00 72.31 98 GLY A CA 1
ATOM 697 C C . GLY A 1 98 ? -6.917 -21.347 7.868 1.00 72.31 98 GLY A C 1
ATOM 698 O O . GLY A 1 98 ? -8.038 -21.760 7.576 1.00 72.31 98 GLY A O 1
ATOM 699 N N . SER A 1 99 ? -6.252 -20.532 7.045 1.00 77.25 99 SER A N 1
ATOM 700 C CA . SER A 1 99 ? -6.706 -20.187 5.694 1.00 77.25 99 SER A CA 1
ATOM 701 C C . SER A 1 99 ? -5.700 -20.637 4.641 1.00 77.25 99 SER A C 1
ATOM 703 O O . SER A 1 99 ? -4.525 -20.827 4.929 1.00 77.25 99 SER A O 1
ATOM 705 N N . ARG A 1 100 ? -6.168 -20.853 3.413 1.00 76.38 100 ARG A N 1
ATOM 706 C CA . ARG A 1 100 ? -5.351 -21.174 2.248 1.00 76.38 100 ARG A CA 1
ATOM 707 C C . ARG A 1 100 ? -5.660 -20.198 1.127 1.00 76.38 100 ARG A C 1
ATOM 709 O O . ARG A 1 100 ? -6.795 -19.753 0.948 1.00 76.38 100 ARG A O 1
ATOM 716 N N . CYS A 1 101 ? -4.636 -19.899 0.350 1.00 77.12 101 CYS A N 1
ATOM 717 C CA . CYS A 1 101 ? -4.752 -19.047 -0.817 1.00 77.12 101 CYS A CA 1
ATOM 718 C C . CYS A 1 101 ? -5.701 -19.678 -1.835 1.00 77.12 101 CYS A C 1
ATOM 720 O O . CYS A 1 101 ? -5.582 -20.856 -2.185 1.00 77.12 101 CYS A O 1
ATOM 722 N N . THR A 1 102 ? -6.673 -18.893 -2.285 1.00 77.00 102 THR A N 1
ATOM 723 C CA . THR A 1 102 ? -7.535 -19.268 -3.406 1.00 77.00 102 THR A CA 1
ATOM 724 C C . THR A 1 102 ? -6.701 -19.345 -4.686 1.00 77.00 102 THR A C 1
ATOM 726 O O . THR A 1 102 ? -5.708 -18.634 -4.824 1.00 77.00 102 THR A O 1
ATOM 729 N N . GLY A 1 103 ? -7.100 -20.189 -5.645 1.00 66.88 103 GLY A N 1
ATOM 730 C CA . GLY A 1 103 ? -6.353 -20.420 -6.895 1.00 66.88 103 GLY A CA 1
ATOM 731 C C . GLY A 1 103 ? -6.167 -19.190 -7.798 1.00 66.88 103 GLY A C 1
ATOM 732 O O . GLY A 1 103 ? -5.496 -19.294 -8.817 1.00 66.88 103 GLY A O 1
ATOM 733 N N . GLY A 1 104 ? -6.738 -18.037 -7.430 1.00 62.94 104 GLY A N 1
ATOM 734 C CA . GLY A 1 104 ? -6.498 -16.753 -8.087 1.00 62.94 104 GLY A CA 1
ATOM 735 C C . GLY A 1 104 ? -5.475 -15.851 -7.386 1.00 62.94 104 GLY A C 1
ATOM 736 O O . GLY A 1 104 ? -5.104 -14.843 -7.966 1.00 62.94 104 GLY A O 1
ATOM 737 N N . GLY A 1 105 ? -5.034 -16.155 -6.159 1.00 59.00 105 GLY A N 1
ATOM 738 C CA . GLY A 1 105 ? -4.094 -15.309 -5.404 1.00 59.00 105 GLY A CA 1
ATOM 739 C C . GLY A 1 105 ? -4.692 -14.016 -4.829 1.00 59.00 105 GLY A C 1
ATOM 740 O O . GLY A 1 105 ? -3.988 -13.272 -4.167 1.00 59.00 105 GLY A O 1
ATOM 741 N N . TRP A 1 106 ? -5.988 -13.745 -5.025 1.00 62.59 106 TRP A N 1
ATOM 742 C CA . TRP A 1 106 ? -6.648 -12.507 -4.563 1.00 62.59 106 TRP A CA 1
ATOM 743 C C . TRP A 1 106 ? -7.363 -12.646 -3.214 1.00 62.59 106 TRP A C 1
ATOM 745 O O . TRP A 1 106 ? -7.998 -11.702 -2.749 1.00 62.59 106 TRP A O 1
ATOM 755 N N . GLY A 1 107 ? -7.327 -13.827 -2.595 1.00 71.50 107 GLY A N 1
ATOM 756 C CA . GLY A 1 107 ? -8.108 -14.069 -1.390 1.00 71.50 107 GLY A CA 1
ATOM 757 C C . GLY A 1 107 ? -7.712 -15.317 -0.622 1.00 71.50 107 GLY A C 1
ATOM 758 O O . GLY A 1 107 ? -7.184 -16.285 -1.177 1.00 71.50 107 GLY A O 1
ATOM 759 N N . CYS A 1 108 ? -8.028 -15.282 0.664 1.00 80.12 108 CYS A N 1
ATOM 760 C CA . CYS A 1 108 ? -7.808 -16.351 1.619 1.00 80.12 108 CYS A CA 1
ATOM 761 C C . CYS A 1 108 ? -9.135 -17.042 1.887 1.00 80.12 108 CYS A C 1
ATOM 763 O O . CYS A 1 108 ? -10.064 -16.422 2.398 1.00 80.12 108 CYS A O 1
ATOM 765 N N . SER A 1 109 ? -9.236 -18.315 1.525 1.00 77.62 109 SER A N 1
ATOM 766 C CA . SER A 1 109 ? -10.367 -19.137 1.936 1.00 77.62 109 SER A CA 1
ATOM 767 C C . SER A 1 109 ? -9.971 -19.886 3.200 1.00 77.62 109 SER A C 1
ATOM 769 O O . SER A 1 109 ? -8.860 -20.413 3.234 1.00 77.62 109 SER A O 1
ATOM 771 N N . PRO A 1 110 ? -10.843 -20.026 4.209 1.00 71.25 110 PRO A N 1
ATOM 772 C CA . PRO A 1 110 ? -10.615 -21.016 5.250 1.00 71.25 110 PRO A CA 1
ATOM 773 C C . PRO A 1 110 ? -10.380 -22.377 4.583 1.00 71.25 110 PRO A C 1
ATOM 775 O O . PRO A 1 110 ? -11.068 -22.749 3.622 1.00 71.25 110 PRO A O 1
ATOM 778 N N . GLN A 1 111 ? -9.359 -23.095 5.041 1.00 61.62 111 GLN A N 1
ATOM 779 C CA . GLN A 1 111 ? -9.124 -24.483 4.646 1.00 61.62 111 GLN A CA 1
ATOM 780 C C . GLN A 1 111 ? -10.239 -25.301 5.293 1.00 61.62 111 GLN A C 1
ATOM 782 O O . GLN A 1 111 ? -10.110 -25.731 6.432 1.00 61.62 111 GLN A O 1
ATOM 787 N N . ARG A 1 112 ? -11.382 -25.446 4.607 1.00 66.56 112 ARG A N 1
ATOM 788 C CA . ARG A 1 112 ? -12.479 -26.265 5.129 1.00 66.56 112 ARG A CA 1
ATOM 789 C C . ARG A 1 112 ? -12.046 -27.735 5.135 1.00 66.56 112 ARG A C 1
ATOM 791 O O . ARG A 1 112 ? -12.060 -28.397 4.102 1.00 66.56 112 ARG A O 1
ATOM 798 N N . TRP A 1 113 ? -11.609 -28.199 6.297 1.00 58.16 113 TRP A N 1
ATOM 799 C CA . TRP A 1 113 ? -11.660 -29.597 6.726 1.00 58.16 113 TRP A CA 1
ATOM 800 C C . TRP A 1 113 ? -12.613 -29.783 7.925 1.00 58.16 113 TRP A C 1
ATOM 802 O O . TRP A 1 113 ? -12.801 -30.903 8.365 1.00 58.16 113 TRP A O 1
ATOM 812 N N . ASP A 1 114 ? -13.292 -28.721 8.379 1.00 55.03 114 ASP A N 1
ATOM 813 C CA . ASP A 1 114 ? -14.264 -28.736 9.491 1.00 55.03 114 ASP A CA 1
ATOM 814 C C . ASP A 1 114 ? -15.741 -28.923 9.050 1.00 55.03 114 ASP A C 1
ATOM 816 O O . ASP A 1 114 ? -16.666 -28.479 9.721 1.00 55.03 114 ASP A O 1
ATOM 820 N N . LEU A 1 115 ? -16.002 -29.545 7.892 1.00 53.28 115 LEU A N 1
ATOM 821 C CA . LEU A 1 115 ? -17.366 -29.949 7.484 1.00 53.28 115 LEU A CA 1
ATOM 822 C C . LEU A 1 115 ? -17.406 -31.365 6.880 1.00 53.28 115 LEU A C 1
ATOM 824 O O . LEU A 1 115 ? -18.058 -31.589 5.857 1.00 53.28 115 LEU A O 1
ATOM 828 N N . LEU A 1 116 ? -16.704 -32.307 7.514 1.00 47.94 116 LEU A N 1
ATOM 829 C CA . LEU A 1 116 ? -16.961 -33.749 7.433 1.00 47.94 116 LEU A CA 1
ATOM 830 C C . LEU A 1 116 ? -16.765 -34.367 8.817 1.00 47.94 116 LEU A C 1
ATOM 832 O O . LEU A 1 116 ? -15.657 -34.192 9.367 1.00 47.94 116 LEU A O 1
#

Secondary structure (DSSP, 8-state):
---EEEPTTSSEEEETT-EEETTTTEEEETTTEEEEPEEPPPPPPTTS---S-EEE-SSS-EEETT-EEEE-TTS-EEEESSTTPEEPTTSS-EE-TTEEE-TTSS-EEE---S--

Sequence (116 aa):
APQAVCCPDHVHCCPQGYTCDPEGGSCLQGGGTRRPWVRKIPALPRGGQVTSGNVKCDEETSCPDGSTCCRLSLGTWGCCPLEQGSCCSDGRHCCPVGSRCTGGGWGCSPQRWDLL